Protein AF-A0A920HLJ6-F1 (afdb_monomer_lite)

Foldseek 3Di:
DVPVCCCVVVNDPVVVVQCCQCPVVV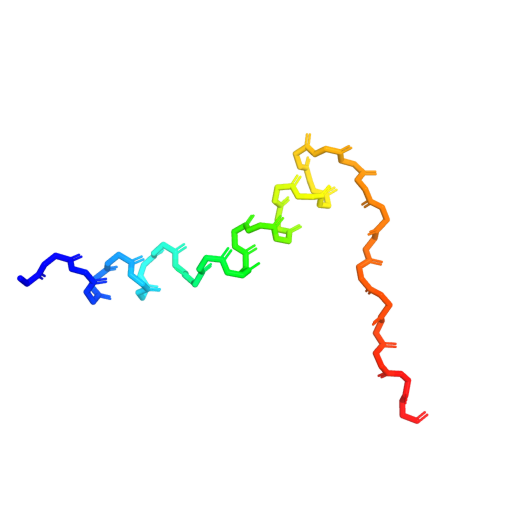HDHDDDPDD

pLDDT: mean 83.87, std 10.31, range [55.03, 95.62]

Secondary structure (DSSP, 8-state):
--HHHHHHHH--HHHHHHHIIIIIS-PPPPPP---

Structure (mmCIF, N/CA/C/O backbone):
data_AF-A0A920HLJ6-F1
#
_entry.id   AF-A0A920HLJ6-F1
#
loop_
_atom_site.group_PDB
_atom_site.id
_atom_site.type_symbol
_atom_site.label_atom_id
_atom_site.label_alt_id
_atom_site.label_comp_id
_atom_site.label_asym_id
_atom_site.label_entity_id
_atom_site.label_seq_id
_atom_site.pdbx_PDB_ins_code
_atom_site.Cartn_x
_atom_site.Cartn_y
_atom_site.Cartn_z
_atom_site.occupancy
_atom_site.B_iso_or_equiv
_atom_site.auth_seq_id
_atom_site.auth_comp_id
_atom_site.auth_asym_id
_atom_site.auth_atom_id
_atom_site.pdbx_PDB_model_num
ATOM 1 N N . MET A 1 1 ? 13.465 -5.119 -20.932 1.00 63.94 1 MET A N 1
ATOM 2 C CA . MET A 1 1 ? 13.871 -3.940 -20.128 1.00 63.94 1 MET A CA 1
ATOM 3 C C . MET A 1 1 ? 12.697 -3.076 -19.626 1.00 63.94 1 MET A C 1
ATOM 5 O O . MET A 1 1 ? 12.953 -2.010 -19.095 1.00 63.94 1 MET A O 1
ATOM 9 N N . TYR A 1 2 ? 11.431 -3.528 -19.677 1.00 61.47 2 TYR A N 1
ATOM 10 C CA . TYR A 1 2 ? 10.279 -2.727 -19.203 1.00 61.47 2 TYR A CA 1
ATOM 11 C C . TYR A 1 2 ? 9.809 -3.045 -17.773 1.00 61.47 2 TYR A C 1
ATOM 13 O O . TYR A 1 2 ? 9.104 -2.252 -17.166 1.00 61.47 2 TYR A O 1
ATOM 21 N N . PHE A 1 3 ? 10.217 -4.184 -17.207 1.00 67.06 3 PHE A N 1
ATOM 22 C CA . PHE A 1 3 ? 9.716 -4.651 -15.909 1.00 67.06 3 PHE A CA 1
ATOM 23 C C . PHE A 1 3 ? 10.295 -3.866 -14.721 1.00 67.06 3 PHE A C 1
ATOM 25 O O . PHE A 1 3 ? 9.574 -3.526 -13.791 1.00 67.06 3 PHE A O 1
ATOM 32 N N . LEU A 1 4 ? 11.583 -3.504 -14.781 1.00 74.38 4 LEU A N 1
ATOM 33 C CA . LEU A 1 4 ? 12.256 -2.787 -13.693 1.00 74.38 4 LEU A CA 1
ATOM 34 C C . LEU A 1 4 ? 11.734 -1.352 -13.531 1.00 74.38 4 LEU A C 1
ATOM 36 O O . LEU A 1 4 ? 11.461 -0.922 -12.416 1.00 74.38 4 LEU A O 1
ATOM 40 N N . GLY A 1 5 ? 11.530 -0.633 -14.639 1.00 78.25 5 GLY A N 1
ATOM 41 C CA . GLY A 1 5 ? 10.951 0.714 -14.607 1.00 78.25 5 GLY A CA 1
ATOM 42 C C . GLY A 1 5 ? 9.509 0.723 -14.095 1.00 78.25 5 GLY A C 1
ATOM 43 O O . GLY A 1 5 ? 9.116 1.643 -13.387 1.00 78.25 5 GLY A O 1
ATOM 44 N N . LEU A 1 6 ? 8.743 -0.332 -14.386 1.00 78.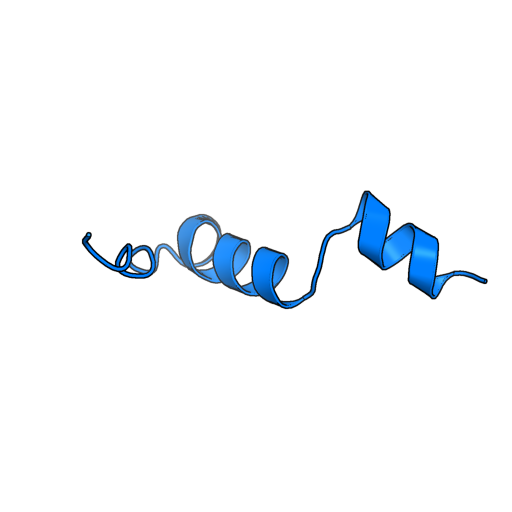81 6 LEU A N 1
ATOM 45 C CA . LEU A 1 6 ? 7.358 -0.472 -13.938 1.00 78.81 6 LEU A CA 1
ATOM 46 C C . LEU A 1 6 ? 7.270 -0.844 -12.450 1.00 78.81 6 LEU A C 1
ATOM 48 O O . LEU A 1 6 ? 6.395 -0.339 -11.760 1.00 78.81 6 LEU A O 1
ATOM 52 N N . ILE A 1 7 ? 8.216 -1.630 -11.926 1.00 80.19 7 ILE A N 1
ATOM 53 C CA . ILE A 1 7 ? 8.321 -1.907 -10.483 1.00 80.19 7 ILE A CA 1
ATOM 54 C C . ILE A 1 7 ? 8.766 -0.667 -9.697 1.00 80.19 7 ILE A C 1
ATOM 56 O O . ILE A 1 7 ? 8.244 -0.416 -8.614 1.00 80.19 7 ILE A O 1
ATOM 60 N N . ILE A 1 8 ? 9.722 0.112 -10.216 1.00 79.00 8 ILE A N 1
ATOM 61 C CA . ILE A 1 8 ? 10.237 1.299 -9.511 1.00 79.00 8 ILE A CA 1
ATOM 62 C C . ILE A 1 8 ? 9.253 2.473 -9.613 1.00 79.00 8 ILE A C 1
ATOM 64 O O . ILE A 1 8 ? 8.963 3.112 -8.607 1.00 79.00 8 ILE A O 1
ATOM 68 N N . GLY A 1 9 ? 8.715 2.752 -10.803 1.00 83.75 9 GLY A N 1
ATOM 69 C CA . GLY A 1 9 ? 7.777 3.858 -11.021 1.00 83.75 9 GLY A CA 1
ATOM 70 C C . GLY A 1 9 ? 6.328 3.528 -10.650 1.00 83.75 9 GLY A C 1
ATOM 71 O O . GLY A 1 9 ? 5.615 4.383 -10.136 1.00 83.75 9 GLY A O 1
ATOM 72 N N . GLY A 1 10 ? 5.885 2.292 -10.891 1.00 86.12 10 GLY A N 1
ATOM 73 C CA . GLY A 1 10 ? 4.533 1.817 -10.571 1.00 86.12 10 GLY A CA 1
ATOM 74 C C . GLY A 1 10 ? 4.405 1.164 -9.192 1.00 86.12 10 GLY A C 1
ATOM 75 O O . GLY A 1 10 ? 3.289 0.882 -8.754 1.00 86.12 10 GLY A O 1
ATOM 76 N N . GLY A 1 11 ? 5.521 0.936 -8.498 1.00 87.56 11 GLY A N 1
ATOM 77 C CA . GLY A 1 11 ? 5.561 0.233 -7.221 1.00 87.56 11 GLY A CA 1
ATOM 78 C C . GLY A 1 11 ? 5.4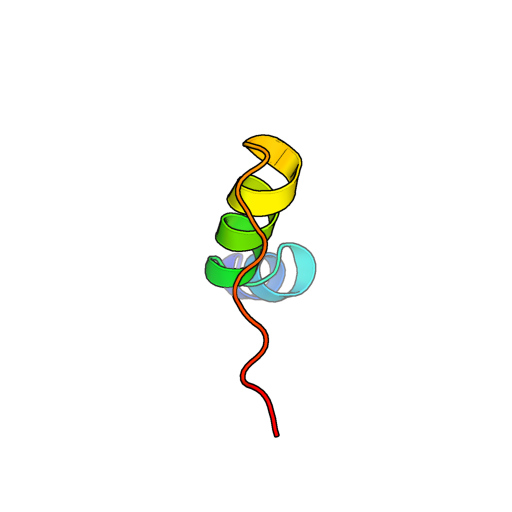20 -1.286 -7.359 1.00 87.56 11 GLY A C 1
ATOM 79 O O . GLY A 1 11 ? 5.261 -1.847 -8.444 1.00 87.56 11 GLY A O 1
ATOM 80 N N . THR A 1 12 ? 5.478 -1.985 -6.226 1.00 89.31 12 THR A N 1
ATOM 81 C CA . THR A 1 12 ? 5.265 -3.436 -6.195 1.00 89.31 12 THR A CA 1
ATOM 82 C C . THR A 1 12 ? 3.776 -3.770 -6.303 1.00 89.31 12 THR A C 1
ATOM 84 O O . THR A 1 12 ? 2.907 -2.999 -5.886 1.00 89.31 12 THR A O 1
ATOM 87 N N . SER A 1 13 ? 3.461 -4.970 -6.793 1.00 87.75 13 SER A N 1
ATOM 88 C CA . SER A 1 13 ? 2.080 -5.466 -6.856 1.00 87.75 13 SER A CA 1
ATOM 89 C C . SER A 1 13 ? 1.394 -5.512 -5.488 1.00 87.75 13 SER A C 1
ATOM 91 O O . SER A 1 13 ? 0.175 -5.414 -5.414 1.00 87.75 13 SER A O 1
ATOM 93 N N . GLN A 1 14 ? 2.158 -5.668 -4.403 1.00 89.19 14 GLN A N 1
ATOM 94 C CA . GLN A 1 14 ? 1.621 -5.672 -3.043 1.00 89.19 14 GLN A CA 1
ATOM 95 C C . GLN A 1 14 ? 1.141 -4.277 -2.627 1.00 89.19 14 GLN A C 1
ATOM 97 O O . GLN A 1 14 ? 0.030 -4.137 -2.130 1.00 89.19 14 GLN A O 1
ATOM 102 N N . ILE A 1 15 ? 1.919 -3.232 -2.926 1.00 89.19 15 ILE A N 1
ATOM 103 C CA . ILE A 1 15 ? 1.516 -1.849 -2.644 1.00 89.19 15 ILE A CA 1
ATOM 104 C C . ILE A 1 15 ? 0.280 -1.465 -3.458 1.00 89.19 15 ILE A C 1
ATOM 106 O O . ILE A 1 15 ? -0.655 -0.891 -2.906 1.00 89.19 15 ILE A O 1
ATOM 110 N N . GLN A 1 16 ? 0.227 -1.822 -4.744 1.00 90.62 16 GLN A N 1
ATOM 111 C CA . GLN A 1 16 ? -0.955 -1.537 -5.562 1.00 90.62 16 GLN A CA 1
ATOM 112 C C . GLN A 1 16 ? -2.209 -2.237 -5.031 1.00 90.62 16 GLN A C 1
ATOM 114 O O . GLN A 1 16 ? -3.254 -1.600 -4.920 1.00 90.62 16 GLN A O 1
ATOM 119 N N . LYS A 1 17 ? -2.106 -3.519 -4.653 1.00 91.50 17 LYS A N 1
ATOM 120 C CA . LYS A 1 17 ? -3.220 -4.259 -4.042 1.00 91.50 17 LYS A CA 1
ATOM 121 C C . LYS A 1 17 ? -3.710 -3.580 -2.765 1.00 91.50 17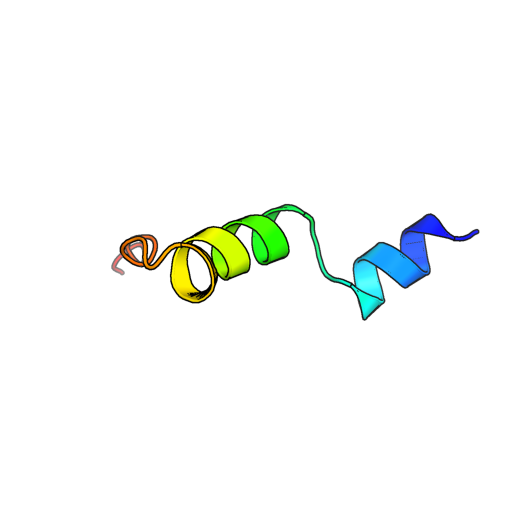 LYS A C 1
ATOM 123 O O . LYS A 1 17 ? -4.913 -3.387 -2.625 1.00 91.50 17 LYS A O 1
ATOM 128 N N . ASN A 1 18 ? -2.799 -3.152 -1.894 1.00 91.12 18 ASN A N 1
ATOM 129 C CA . ASN A 1 18 ? -3.154 -2.466 -0.652 1.00 91.12 18 ASN A CA 1
ATOM 130 C C . ASN A 1 18 ? -3.805 -1.100 -0.915 1.00 91.12 18 ASN A C 1
ATOM 132 O O . ASN A 1 18 ? -4.806 -0.764 -0.290 1.00 91.12 18 ASN A O 1
ATOM 136 N N . ILE A 1 19 ? -3.305 -0.330 -1.890 1.00 92.12 19 ILE A N 1
ATOM 137 C CA . ILE A 1 19 ? -3.917 0.947 -2.292 1.00 92.12 19 ILE A CA 1
ATOM 138 C C . ILE A 1 19 ? -5.329 0.728 -2.844 1.00 92.12 19 ILE A C 1
ATOM 140 O O . ILE A 1 19 ? -6.240 1.470 -2.482 1.00 92.12 19 ILE A O 1
ATOM 144 N N . ILE A 1 20 ? -5.528 -0.273 -3.704 1.00 93.69 20 ILE A N 1
ATOM 145 C CA . ILE A 1 20 ? -6.852 -0.596 -4.251 1.00 93.69 20 ILE A CA 1
ATOM 146 C C . ILE A 1 20 ? -7.787 -1.052 -3.129 1.00 93.69 20 ILE A C 1
ATOM 148 O O . ILE A 1 20 ? -8.916 -0.580 -3.072 1.00 93.69 20 ILE A O 1
ATOM 152 N N . ALA A 1 21 ? -7.321 -1.900 -2.213 1.00 95.19 21 ALA A N 1
ATOM 153 C CA . ALA A 1 21 ? -8.095 -2.338 -1.059 1.00 95.19 21 ALA A CA 1
ATOM 154 C C . ALA A 1 21 ? -8.536 -1.149 -0.188 1.00 95.19 21 ALA A C 1
ATOM 156 O O . ALA A 1 21 ? -9.732 -0.951 0.005 1.00 95.19 21 ALA A O 1
ATOM 157 N N . GLU A 1 22 ? -7.598 -0.320 0.273 1.00 94.69 22 GLU A N 1
ATOM 158 C CA . GLU A 1 22 ? -7.879 0.782 1.203 1.00 94.69 22 GLU A CA 1
ATOM 159 C C . GLU A 1 22 ? -8.616 1.956 0.541 1.00 94.69 22 GLU A C 1
ATOM 161 O O . GLU A 1 22 ? -9.554 2.507 1.112 1.00 94.69 22 GLU A O 1
ATOM 166 N N . ARG A 1 23 ? -8.189 2.375 -0.659 1.00 92.69 23 ARG A N 1
ATOM 167 C CA . ARG A 1 23 ? -8.675 3.608 -1.309 1.00 92.69 23 ARG A CA 1
ATOM 168 C C . ARG A 1 23 ? -9.671 3.360 -2.434 1.00 92.69 23 ARG A C 1
ATOM 170 O O . ARG A 1 23 ? -10.535 4.198 -2.653 1.00 92.69 23 ARG A O 1
ATOM 177 N N . GLY A 1 24 ? -9.527 2.258 -3.168 1.00 95.38 24 GLY A N 1
ATOM 178 C CA . GLY A 1 24 ? -10.429 1.911 -4.270 1.00 95.38 24 GLY A CA 1
ATOM 179 C C . GLY A 1 24 ? -11.696 1.200 -3.797 1.00 95.38 24 GLY A C 1
ATOM 180 O O . GLY A 1 24 ? -12.778 1.473 -4.305 1.00 95.38 24 GLY A O 1
ATOM 181 N N . LEU A 1 25 ? -11.556 0.308 -2.814 1.00 95.62 25 LEU A N 1
ATOM 182 C CA . LEU A 1 25 ? -12.627 -0.549 -2.301 1.00 95.62 25 LEU A CA 1
ATOM 183 C C . LEU A 1 25 ? -13.084 -0.170 -0.883 1.00 95.62 25 LEU A C 1
ATOM 185 O O . LEU A 1 25 ? -14.073 -0.718 -0.406 1.00 95.62 25 LEU A O 1
ATOM 189 N N . GLY A 1 26 ? -12.388 0.752 -0.206 1.00 94.00 26 GLY A N 1
ATOM 190 C CA . GLY A 1 26 ? -12.745 1.211 1.142 1.00 94.00 26 GLY A CA 1
ATOM 191 C C . GLY A 1 26 ? -12.574 0.150 2.232 1.00 94.00 26 GLY A C 1
ATOM 192 O O . GLY A 1 26 ? -13.221 0.230 3.276 1.00 94.00 26 GLY A O 1
ATOM 193 N N . LEU A 1 27 ? -11.739 -0.864 1.993 1.00 94.50 27 LEU A N 1
ATOM 194 C CA . LEU A 1 27 ? -11.461 -1.908 2.970 1.00 94.50 27 LEU A CA 1
ATOM 195 C C . LEU A 1 27 ? -10.671 -1.339 4.160 1.00 94.50 27 LEU A C 1
ATOM 197 O O . LEU A 1 27 ? -9.881 -0.403 3.992 1.00 94.50 27 LEU A O 1
ATOM 201 N N . PRO A 1 28 ? -10.845 -1.909 5.365 1.00 90.06 28 PRO A N 1
ATOM 202 C CA . PRO A 1 28 ? -10.045 -1.535 6.519 1.00 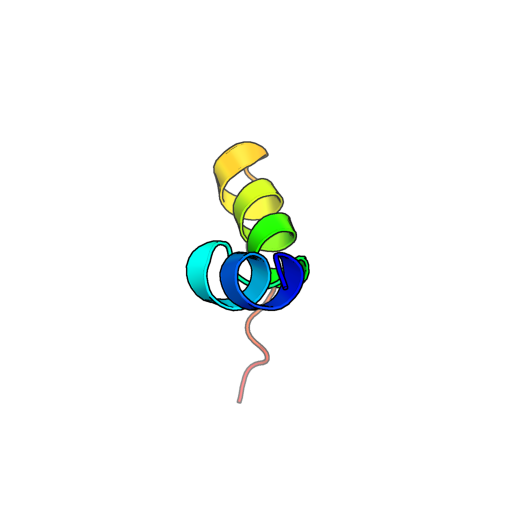90.06 28 PRO A CA 1
ATOM 203 C C . PRO A 1 28 ? -8.556 -1.691 6.220 1.00 90.06 28 PRO A C 1
ATOM 205 O O . PRO A 1 28 ? -8.126 -2.673 5.615 1.00 90.06 28 PRO A O 1
ATOM 208 N N . LYS A 1 29 ? -7.771 -0.719 6.678 1.00 85.81 29 LYS A N 1
ATOM 209 C CA . LYS A 1 29 ? -6.319 -0.749 6.550 1.00 85.81 29 LYS A CA 1
ATOM 210 C C . LYS A 1 29 ? -5.738 -1.984 7.232 1.00 85.81 29 LYS A C 1
ATOM 212 O O . LYS A 1 29 ? -6.186 -2.349 8.320 1.00 85.81 29 LYS A O 1
ATOM 217 N N . GLU A 1 30 ? -4.714 -2.579 6.618 1.00 79.81 30 GLU A N 1
ATOM 218 C CA . GLU A 1 30 ? -3.989 -3.688 7.235 1.00 79.81 30 GLU A CA 1
ATOM 219 C C . GLU A 1 30 ? -3.515 -3.290 8.646 1.00 79.81 30 GLU A C 1
ATOM 221 O O . GLU A 1 30 ? -2.987 -2.182 8.836 1.00 79.81 30 GLU A O 1
ATOM 226 N N . PRO A 1 31 ? -3.717 -4.157 9.656 1.00 76.56 31 PRO A N 1
ATOM 227 C CA . PRO A 1 31 ? -3.296 -3.867 11.014 1.00 76.56 31 PRO A CA 1
ATOM 228 C C . PRO A 1 31 ? -1.784 -3.647 11.033 1.00 76.56 31 PRO A C 1
ATOM 230 O O . PRO A 1 31 ? -1.004 -4.488 10.587 1.00 76.56 31 PRO A O 1
ATOM 233 N N . LYS A 1 32 ? -1.359 -2.491 11.552 1.00 80.69 32 LYS A N 1
ATOM 234 C CA . LYS A 1 32 ? 0.059 -2.245 11.811 1.00 80.69 32 LYS A CA 1
ATOM 235 C C . LYS A 1 32 ? 0.490 -3.270 12.852 1.00 80.69 32 LYS A C 1
ATOM 237 O O . LYS A 1 32 ? -0.106 -3.301 13.926 1.00 80.69 32 LYS A O 1
ATOM 242 N N . VAL A 1 33 ? 1.481 -4.099 12.526 1.00 75.31 33 VAL A N 1
ATOM 243 C CA . VAL A 1 33 ? 2.130 -4.968 13.514 1.00 75.31 33 VAL A CA 1
ATOM 244 C C . VAL A 1 33 ? 2.578 -4.052 14.651 1.00 75.31 33 VAL A C 1
ATOM 246 O O . VAL A 1 33 ? 3.406 -3.166 14.442 1.00 75.31 33 VAL A O 1
ATOM 249 N N . GLY A 1 34 ? 1.901 -4.164 15.793 1.00 75.00 34 GLY A N 1
ATOM 250 C CA . GLY A 1 34 ? 2.206 -3.373 16.976 1.00 75.00 34 GLY A CA 1
ATOM 251 C C . GLY A 1 34 ? 3.573 -3.786 17.500 1.00 75.00 34 GLY A C 1
ATOM 252 O O . GLY A 1 34 ? 3.857 -4.982 17.556 1.00 75.00 34 GLY A O 1
ATOM 253 N N . ASN A 1 35 ? 4.405 -2.795 17.823 1.00 55.03 35 ASN A N 1
ATOM 254 C CA . ASN A 1 35 ? 5.608 -3.005 18.629 1.00 55.03 35 ASN A CA 1
ATOM 255 C C . ASN A 1 35 ? 5.236 -3.415 20.053 1.00 55.03 35 ASN A C 1
ATOM 257 O O . ASN A 1 35 ? 4.212 -2.892 20.554 1.00 55.03 35 ASN A O 1
#

Radius of gyration: 12.64 Å; chain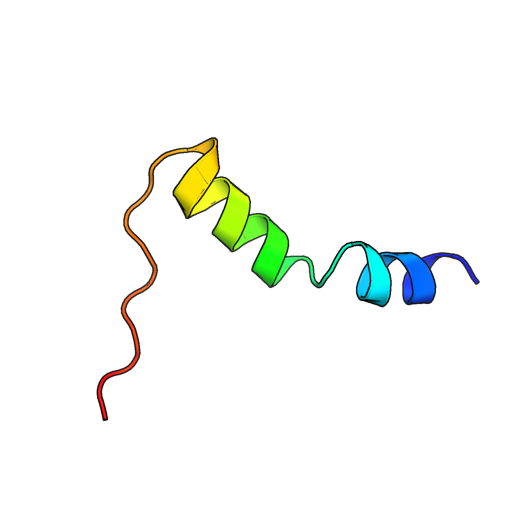s: 1; bounding box: 27×10×39 Å

Sequence (35 aa):
MYFLGLIIGGGTSQIQKNIIAERGLGLPKEPKVGN